Protein AF-A0A1W6PRX0-F1 (afdb_monomer_lite)

pLDDT: mean 72.98, std 14.56, range [42.22, 87.94]

Radius of gyration: 15.83 Å; chains: 1; bounding box: 38×24×46 Å

Secondary structure (DSSP, 8-state):
----S------HHHHHHHHHHHHHHHHHHHHHTT-S----EEEEE-TTS-EEEEEEHHHH-HHHHHHHTT-

Structure (mmCIF, N/CA/C/O backbone):
data_AF-A0A1W6PRX0-F1
#
_entry.id   AF-A0A1W6PRX0-F1
#
loop_
_atom_site.group_PDB
_atom_site.id
_atom_site.type_symbol
_atom_site.label_atom_id
_atom_site.label_alt_id
_atom_site.label_comp_id
_atom_site.label_asym_id
_atom_site.label_entity_id
_atom_site.label_seq_id
_atom_site.pdbx_PDB_ins_code
_atom_site.Cartn_x
_atom_site.Cartn_y
_atom_site.Cartn_z
_atom_site.occupancy
_atom_site.B_iso_or_equiv
_atom_site.auth_seq_id
_atom_site.auth_comp_id
_atom_site.auth_asym_id
_atom_site.auth_atom_id
_atom_site.pdbx_PDB_model_num
ATOM 1 N N . MET A 1 1 ? 25.448 8.545 -27.030 1.00 42.22 1 MET A N 1
ATOM 2 C CA . MET A 1 1 ? 25.156 7.117 -27.237 1.00 42.22 1 MET A CA 1
ATOM 3 C C . MET A 1 1 ? 24.029 6.846 -26.272 1.00 42.22 1 MET A C 1
ATOM 5 O O . MET A 1 1 ? 24.236 7.041 -25.087 1.00 42.22 1 MET A O 1
ATOM 9 N N . THR A 1 2 ? 22.818 6.702 -26.795 1.00 48.97 2 THR A N 1
ATOM 10 C CA . THR A 1 2 ? 21.597 6.581 -25.997 1.00 48.97 2 THR A CA 1
ATOM 11 C C . THR A 1 2 ? 21.306 5.097 -25.937 1.00 48.97 2 THR A C 1
ATOM 13 O O . THR A 1 2 ? 20.985 4.521 -26.975 1.00 48.97 2 THR A O 1
ATOM 16 N N . ASP A 1 3 ? 21.535 4.488 -24.780 1.00 44.25 3 ASP A N 1
ATOM 17 C CA . ASP A 1 3 ? 21.251 3.079 -24.522 1.00 44.25 3 ASP A CA 1
ATOM 18 C C . ASP A 1 3 ? 19.747 2.815 -24.772 1.00 44.25 3 ASP A C 1
ATOM 20 O O . ASP A 1 3 ? 18.908 3.477 -24.154 1.00 44.25 3 ASP A O 1
ATOM 24 N N . PRO A 1 4 ? 19.384 1.961 -25.754 1.00 53.88 4 PRO A N 1
ATOM 25 C CA . PRO A 1 4 ? 18.020 1.850 -26.276 1.00 53.88 4 PRO A CA 1
ATOM 26 C C . PRO A 1 4 ? 17.206 0.671 -25.711 1.00 53.88 4 PRO A C 1
ATOM 28 O O . PRO A 1 4 ? 16.129 0.387 -26.231 1.00 53.88 4 PRO A O 1
ATOM 31 N N . ASP A 1 5 ? 17.667 0.013 -24.651 1.00 48.94 5 ASP A N 1
ATOM 32 C CA . ASP A 1 5 ? 16.982 -1.123 -24.031 1.00 48.94 5 ASP A CA 1
ATOM 33 C C . ASP A 1 5 ? 16.606 -0.770 -22.585 1.00 48.94 5 ASP A C 1
ATOM 35 O O . ASP A 1 5 ? 17.399 -0.194 -21.846 1.00 48.94 5 ASP A O 1
ATOM 39 N N . GLY A 1 6 ? 15.353 -1.034 -22.207 1.00 44.66 6 GLY A N 1
ATOM 40 C CA . GLY A 1 6 ? 14.722 -0.599 -20.958 1.00 44.66 6 GLY A CA 1
ATOM 41 C C . GLY A 1 6 ? 15.317 -1.230 -19.698 1.00 44.66 6 GLY A C 1
ATOM 42 O O . GLY A 1 6 ? 14.704 -2.092 -19.075 1.00 44.66 6 GLY A O 1
ATOM 43 N N . GLU A 1 7 ? 16.492 -0.762 -19.296 1.00 43.16 7 GLU A N 1
ATOM 44 C CA . GLU A 1 7 ? 17.270 -1.278 -18.169 1.00 43.16 7 GLU A CA 1
ATOM 45 C C . GLU A 1 7 ? 16.992 -0.512 -16.867 1.00 43.16 7 GLU A C 1
ATOM 47 O O . GLU A 1 7 ? 17.873 -0.041 -16.152 1.00 43.16 7 GLU A O 1
ATOM 52 N N . THR A 1 8 ? 15.713 -0.370 -16.536 1.00 50.22 8 THR A N 1
ATOM 53 C CA . THR A 1 8 ? 15.300 -0.141 -15.151 1.00 50.22 8 THR A CA 1
ATOM 54 C C . THR A 1 8 ? 13.986 -0.874 -14.960 1.00 50.22 8 THR A C 1
ATOM 56 O O . THR A 1 8 ? 12.919 -0.273 -14.853 1.00 50.22 8 THR A O 1
ATOM 59 N N . PHE A 1 9 ? 14.050 -2.207 -14.918 1.00 51.62 9 PHE A N 1
ATOM 60 C CA . PHE A 1 9 ? 13.167 -2.884 -13.979 1.00 51.62 9 PHE A CA 1
ATOM 61 C C . PHE A 1 9 ? 13.469 -2.217 -12.639 1.00 51.62 9 PHE A C 1
ATOM 63 O O . PHE A 1 9 ? 14.541 -2.434 -12.085 1.00 51.62 9 PHE A O 1
ATOM 70 N N . LEU A 1 10 ? 12.599 -1.305 -12.195 1.00 58.19 10 LEU A N 1
ATOM 71 C CA . LEU A 1 10 ? 12.531 -0.923 -10.792 1.00 58.19 10 LEU A CA 1
ATOM 72 C C . LEU A 1 10 ? 12.590 -2.242 -10.036 1.00 58.19 10 LEU A C 1
ATOM 74 O O . LEU A 1 10 ? 11.688 -3.065 -10.210 1.00 58.19 10 LEU A O 1
ATOM 78 N N . ASP A 1 11 ? 13.707 -2.483 -9.345 1.00 72.62 11 ASP A N 1
ATOM 79 C CA . ASP A 1 11 ? 13.958 -3.725 -8.630 1.00 72.62 11 ASP A CA 1
ATOM 80 C C . ASP A 1 11 ? 12.668 -4.096 -7.908 1.00 72.62 11 ASP A C 1
ATOM 82 O O . ASP A 1 11 ? 12.132 -3.294 -7.144 1.00 72.62 11 ASP A O 1
ATOM 86 N N . LEU A 1 12 ? 12.116 -5.277 -8.188 1.00 72.12 12 LEU A N 1
ATOM 87 C CA . LEU A 1 12 ? 10.878 -5.718 -7.540 1.00 72.12 12 LEU A CA 1
ATOM 88 C C . LEU A 1 12 ? 11.016 -5.625 -6.012 1.00 72.12 12 LEU A C 1
ATOM 90 O O . LEU A 1 12 ? 10.043 -5.391 -5.301 1.00 72.12 12 LEU A O 1
ATOM 94 N N . GLU A 1 13 ? 12.248 -5.777 -5.527 1.00 76.00 13 GLU A N 1
ATOM 95 C CA . GLU A 1 13 ? 12.651 -5.554 -4.148 1.00 76.00 13 GLU A CA 1
ATOM 96 C C . GLU A 1 13 ? 12.496 -4.086 -3.715 1.00 76.00 13 GLU A C 1
ATOM 98 O O . GLU A 1 13 ? 11.819 -3.837 -2.722 1.00 76.00 13 GLU A O 1
ATOM 103 N N . ALA A 1 14 ? 12.978 -3.117 -4.499 1.00 79.19 14 ALA A N 1
ATOM 104 C CA . ALA A 1 14 ? 12.760 -1.689 -4.255 1.00 79.19 14 ALA A CA 1
ATOM 105 C C . ALA A 1 14 ? 11.266 -1.317 -4.300 1.00 79.19 14 ALA A C 1
ATOM 107 O O . ALA A 1 14 ? 10.760 -0.659 -3.392 1.00 79.19 14 ALA A O 1
ATOM 108 N N . ALA A 1 15 ? 10.520 -1.817 -5.291 1.00 81.06 15 ALA A N 1
ATOM 109 C CA . ALA A 1 15 ? 9.073 -1.610 -5.379 1.00 81.06 15 ALA A CA 1
ATOM 110 C C . ALA A 1 15 ? 8.332 -2.204 -4.167 1.00 81.06 15 ALA A C 1
ATOM 112 O O . ALA A 1 15 ? 7.349 -1.643 -3.680 1.00 81.06 15 ALA A O 1
ATOM 113 N N . ARG A 1 16 ? 8.812 -3.339 -3.651 1.00 81.62 16 ARG A N 1
ATOM 114 C CA . ARG A 1 16 ? 8.290 -3.976 -2.440 1.00 81.62 16 ARG A CA 1
ATOM 115 C C . ARG A 1 16 ? 8.619 -3.173 -1.182 1.00 81.62 16 ARG A C 1
ATOM 117 O O . ARG A 1 16 ? 7.763 -3.093 -0.301 1.00 81.62 16 ARG A O 1
ATOM 124 N N . GLU A 1 17 ? 9.814 -2.598 -1.084 1.00 83.00 17 GLU A N 1
ATOM 125 C CA . GLU A 1 17 ? 10.191 -1.707 0.019 1.00 83.00 17 GLU A CA 1
ATOM 126 C C . GLU A 1 17 ? 9.325 -0.443 0.030 1.00 83.00 17 GLU A C 1
ATOM 128 O O . GLU A 1 17 ? 8.719 -0.128 1.057 1.00 83.00 17 GLU A O 1
ATOM 133 N N . GLU A 1 18 ? 9.163 0.212 -1.123 1.00 82.69 18 GLU A N 1
ATOM 134 C CA . GLU A 1 18 ? 8.286 1.379 -1.275 1.00 82.69 18 GLU A CA 1
ATOM 135 C C . GLU A 1 18 ? 6.828 1.044 -0.938 1.00 82.69 18 GLU A C 1
ATOM 137 O O . GLU A 1 18 ? 6.174 1.770 -0.186 1.00 82.69 18 GLU A O 1
ATOM 142 N N . ALA A 1 19 ? 6.313 -0.088 -1.428 1.00 85.31 19 ALA A N 1
ATOM 143 C CA . ALA A 1 19 ? 4.966 -0.544 -1.096 1.00 85.31 19 ALA A CA 1
ATOM 144 C C . ALA A 1 19 ? 4.811 -0.841 0.406 1.00 85.31 19 ALA A C 1
ATOM 146 O O . ALA A 1 19 ? 3.775 -0.532 0.994 1.00 85.31 19 ALA A O 1
ATOM 147 N N . GLY A 1 20 ? 5.831 -1.404 1.058 1.00 85.31 20 GLY A N 1
ATOM 148 C CA . GLY A 1 20 ? 5.829 -1.631 2.504 1.00 85.31 20 GLY A CA 1
ATOM 149 C C . GLY A 1 20 ? 5.765 -0.329 3.304 1.00 85.31 20 GLY A C 1
ATOM 150 O O . GLY A 1 20 ? 4.972 -0.217 4.246 1.00 85.31 20 GLY A O 1
ATOM 151 N N . GLU A 1 21 ? 6.554 0.673 2.913 1.00 85.38 21 GLU A N 1
ATOM 152 C CA . GLU A 1 21 ? 6.552 1.992 3.549 1.00 85.38 21 GLU A CA 1
ATOM 153 C C . GLU A 1 21 ? 5.221 2.726 3.329 1.00 85.38 21 GLU A C 1
ATOM 155 O O . GLU A 1 21 ? 4.607 3.202 4.290 1.00 85.38 21 GLU A O 1
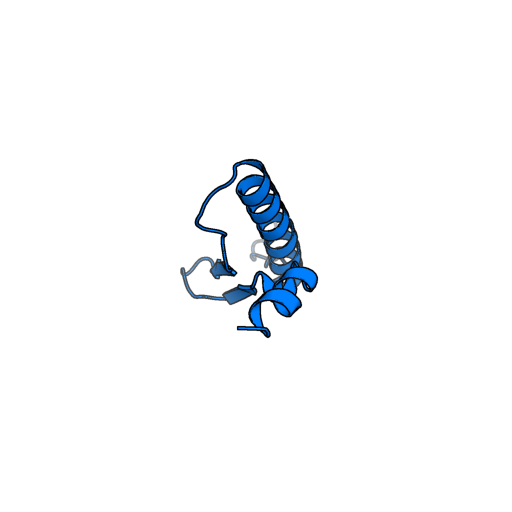ATOM 160 N N . ALA A 1 22 ? 4.715 2.729 2.094 1.00 85.62 22 ALA A N 1
ATOM 161 C CA . ALA A 1 22 ? 3.427 3.319 1.749 1.00 85.62 22 ALA A CA 1
ATOM 162 C C . ALA A 1 22 ? 2.274 2.653 2.512 1.00 85.62 22 ALA A C 1
ATOM 164 O O . ALA A 1 22 ? 1.407 3.340 3.057 1.00 85.62 22 ALA A O 1
ATOM 165 N N . LEU A 1 23 ? 2.275 1.320 2.622 1.00 86.00 23 LEU A N 1
ATOM 166 C CA . LEU A 1 23 ? 1.266 0.591 3.386 1.00 86.00 23 LEU A CA 1
ATOM 167 C C . LEU A 1 23 ? 1.307 0.985 4.865 1.00 86.00 23 LEU A C 1
ATOM 169 O O . LEU A 1 23 ? 0.262 1.231 5.469 1.00 86.00 23 LEU A O 1
ATOM 173 N N . ARG A 1 24 ? 2.504 1.116 5.447 1.00 83.62 24 ARG A N 1
ATOM 174 C CA . ARG A 1 24 ? 2.660 1.564 6.833 1.00 83.62 24 ARG A CA 1
ATOM 175 C C . ARG A 1 24 ? 2.140 2.982 7.044 1.00 83.62 24 ARG A C 1
ATOM 177 O O . ARG A 1 24 ? 1.461 3.233 8.043 1.00 83.62 24 ARG A O 1
ATOM 184 N N . GLU A 1 25 ? 2.425 3.892 6.118 1.00 86.56 25 GLU A N 1
ATOM 185 C CA . GLU A 1 25 ? 1.909 5.257 6.170 1.00 86.56 25 GLU A CA 1
ATOM 186 C C . GLU A 1 25 ? 0.378 5.281 6.067 1.00 86.56 25 GLU A C 1
ATOM 188 O O . GLU A 1 25 ? -0.286 5.920 6.887 1.00 86.56 25 GLU A O 1
ATOM 193 N N . LEU A 1 26 ? -0.196 4.553 5.106 1.00 85.62 26 LEU A N 1
ATOM 194 C CA . LEU A 1 26 ? -1.642 4.475 4.909 1.00 85.62 26 LEU A CA 1
ATOM 195 C C . LEU A 1 26 ? -2.352 3.920 6.144 1.00 85.62 26 LEU A C 1
ATOM 197 O O . LEU A 1 26 ? -3.347 4.491 6.589 1.00 85.62 26 LEU A O 1
ATOM 201 N N . VAL A 1 27 ? -1.817 2.853 6.739 1.00 82.88 27 VAL A N 1
ATOM 202 C CA . VAL A 1 27 ? -2.348 2.287 7.983 1.00 82.88 27 VAL A CA 1
ATOM 203 C C . VAL A 1 27 ? -2.239 3.295 9.124 1.00 82.88 27 VAL A C 1
ATOM 205 O O . VAL A 1 27 ? -3.213 3.501 9.846 1.00 82.88 27 VAL A O 1
ATOM 208 N N . GLY A 1 28 ? -1.099 3.976 9.269 1.00 83.19 28 GLY A N 1
ATOM 209 C CA . GLY A 1 28 ? -0.922 5.027 10.273 1.00 83.19 28 GLY A CA 1
ATOM 210 C C . GLY A 1 28 ? -1.951 6.152 10.128 1.00 83.19 28 GLY A C 1
ATOM 211 O O . GLY A 1 28 ? -2.597 6.534 11.104 1.00 83.19 28 GLY A O 1
ATOM 212 N N . ARG A 1 29 ? -2.172 6.632 8.899 1.00 86.06 29 ARG A N 1
ATOM 213 C CA . ARG A 1 29 ? -3.180 7.658 8.585 1.00 86.06 29 ARG A CA 1
ATOM 214 C C . ARG A 1 29 ? -4.600 7.175 8.857 1.00 86.06 29 ARG A C 1
ATOM 216 O O . ARG A 1 29 ? -5.403 7.938 9.396 1.00 86.06 29 ARG A O 1
ATOM 223 N N . ALA A 1 30 ? -4.911 5.929 8.515 1.00 84.31 30 ALA A N 1
ATOM 224 C CA . ALA A 1 30 ? -6.227 5.345 8.729 1.00 84.31 30 ALA A CA 1
ATOM 225 C C . ALA A 1 30 ? -6.528 5.143 10.226 1.00 84.31 30 ALA A C 1
ATOM 227 O O . ALA A 1 30 ? -7.632 5.465 10.665 1.00 84.31 30 ALA A O 1
ATOM 228 N N . ILE A 1 31 ? -5.536 4.730 11.028 1.00 83.25 31 ILE A N 1
ATOM 229 C CA . ILE A 1 31 ? -5.640 4.656 12.496 1.00 83.25 31 ILE A CA 1
ATOM 230 C C . ILE A 1 31 ? -5.857 6.051 13.093 1.00 83.25 31 ILE A C 1
ATOM 232 O O . ILE A 1 31 ? -6.788 6.242 13.873 1.00 83.25 31 ILE A O 1
ATOM 236 N N . LEU A 1 32 ? -5.039 7.039 12.709 1.00 85.31 32 LEU A N 1
ATOM 237 C CA . LEU A 1 32 ? -5.168 8.420 13.196 1.00 85.31 32 LEU A CA 1
ATOM 238 C C . LEU A 1 32 ? -6.513 9.051 12.816 1.00 85.31 32 LEU A C 1
AT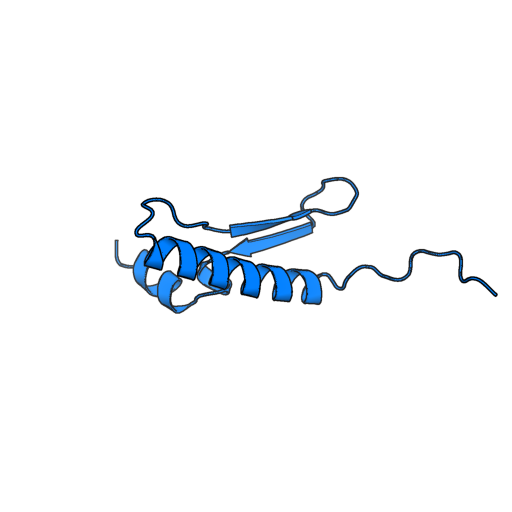OM 240 O O . LEU A 1 32 ? -7.083 9.811 13.594 1.00 85.31 32 LEU A O 1
ATOM 244 N N . SER A 1 33 ? -7.036 8.709 11.639 1.00 85.62 33 SER A N 1
ATOM 245 C CA . SER A 1 33 ? -8.335 9.182 11.148 1.00 85.62 33 SER A CA 1
ATOM 246 C C . SER A 1 33 ? -9.515 8.340 11.646 1.00 85.62 33 SER A C 1
ATOM 248 O O . SER A 1 33 ? -10.650 8.597 11.248 1.00 85.62 33 SER A O 1
ATOM 250 N N . ASN A 1 34 ? -9.267 7.334 12.493 1.00 82.88 34 ASN A N 1
ATOM 251 C CA . ASN A 1 34 ? -10.265 6.403 13.019 1.00 82.88 34 ASN A CA 1
ATOM 252 C C . ASN A 1 34 ? -11.137 5.757 11.918 1.00 82.88 34 ASN A C 1
ATOM 254 O O . ASN A 1 34 ? -12.346 5.570 12.087 1.00 82.88 34 ASN A O 1
ATOM 258 N N . GLN A 1 35 ? -10.529 5.443 10.769 1.00 81.75 35 GLN A N 1
ATOM 259 C CA . GLN A 1 35 ? -11.210 4.738 9.687 1.00 81.75 35 GLN A CA 1
ATOM 260 C C . GLN A 1 35 ? -11.509 3.296 10.108 1.00 81.75 35 GLN A C 1
ATOM 262 O O . GLN A 1 35 ? -10.683 2.624 10.724 1.00 81.75 35 GLN A O 1
ATOM 267 N N . LYS A 1 36 ? -12.711 2.812 9.771 1.00 74.44 36 LYS A N 1
ATOM 268 C CA . LYS A 1 36 ? -13.122 1.425 10.046 1.00 74.44 36 LYS A CA 1
ATOM 269 C C . LYS A 1 36 ? -12.418 0.406 9.154 1.00 74.44 36 LYS A C 1
ATOM 271 O O . LYS A 1 36 ? -12.329 -0.758 9.530 1.00 74.44 36 LYS A O 1
ATOM 276 N N . GLU A 1 37 ? -11.955 0.839 7.989 1.00 78.06 37 GLU A N 1
ATOM 277 C CA . GLU A 1 37 ? -11.333 -0.015 6.988 1.00 78.06 37 GLU A CA 1
ATOM 278 C C . GLU A 1 37 ? -9.852 0.344 6.900 1.00 78.06 37 GLU A C 1
ATOM 280 O O . GLU A 1 37 ? -9.493 1.486 6.621 1.00 78.06 37 GLU A O 1
ATOM 285 N N . LEU A 1 38 ? -8.995 -0.632 7.201 1.00 77.50 38 LEU A N 1
ATOM 286 C CA . LEU A 1 38 ? -7.549 -0.499 7.063 1.00 77.50 38 LEU A CA 1
ATOM 287 C C . LEU A 1 38 ? -7.111 -1.211 5.782 1.00 77.50 38 LEU A C 1
ATOM 289 O O . LEU A 1 38 ? -7.556 -2.341 5.550 1.00 77.50 38 LEU A O 1
ATOM 293 N N . PRO A 1 39 ? -6.217 -0.611 4.982 1.00 78.94 39 PRO A N 1
ATOM 294 C CA . PRO A 1 39 ? -5.656 -1.287 3.821 1.00 78.94 39 PRO A CA 1
ATOM 295 C C . PRO A 1 39 ? -4.898 -2.537 4.274 1.00 78.94 39 PRO A C 1
ATOM 297 O O . PRO A 1 39 ? -4.038 -2.465 5.148 1.00 78.94 39 PRO A O 1
ATOM 300 N N . GLN A 1 40 ? -5.267 -3.691 3.716 1.00 80.56 40 GLN A N 1
ATOM 301 C CA . GLN A 1 40 ? -4.718 -4.994 4.111 1.00 80.56 40 GLN A CA 1
ATOM 302 C C . GLN A 1 40 ? -3.496 -5.392 3.281 1.00 80.56 40 GLN A C 1
ATOM 304 O O . GLN A 1 40 ? -2.641 -6.125 3.771 1.00 80.56 40 GLN A O 1
ATOM 309 N N . ALA A 1 41 ? -3.411 -4.931 2.033 1.00 85.06 41 ALA A N 1
ATOM 310 C CA . ALA A 1 41 ? -2.302 -5.219 1.139 1.00 85.06 41 ALA A CA 1
ATOM 311 C C . ALA A 1 41 ? -2.170 -4.148 0.050 1.00 85.06 41 ALA A C 1
ATOM 313 O O . ALA A 1 41 ? -3.138 -3.449 -0.260 1.00 85.06 41 ALA A O 1
ATOM 314 N N . ILE A 1 42 ? -0.973 -4.043 -0.527 1.00 83.94 42 ILE A N 1
ATOM 315 C CA . ILE A 1 42 ? -0.709 -3.317 -1.770 1.00 83.94 42 ILE A CA 1
ATOM 316 C C . ILE A 1 42 ? -0.288 -4.329 -2.833 1.00 83.94 42 ILE A C 1
ATOM 318 O O . ILE A 1 42 ? 0.687 -5.061 -2.656 1.00 83.94 42 ILE A O 1
ATOM 322 N N . GLU A 1 43 ? -1.024 -4.348 -3.940 1.00 87.94 43 GLU A N 1
ATOM 323 C CA . GLU A 1 43 ? -0.685 -5.111 -5.138 1.00 87.94 43 GLU A CA 1
ATOM 324 C C . GLU A 1 43 ? 0.300 -4.311 -6.000 1.00 87.94 43 GLU A C 1
ATOM 326 O O . GLU A 1 43 ? 0.024 -3.175 -6.390 1.00 87.94 43 GLU A O 1
ATOM 331 N N . ILE A 1 44 ? 1.427 -4.923 -6.349 1.00 83.75 44 ILE A N 1
ATOM 332 C CA . ILE A 1 44 ? 2.389 -4.401 -7.319 1.00 83.75 44 ILE A CA 1
ATOM 333 C C . ILE A 1 44 ? 2.094 -5.088 -8.646 1.00 83.75 44 ILE A C 1
ATOM 335 O O . ILE A 1 44 ? 2.188 -6.313 -8.760 1.00 83.75 44 ILE A O 1
ATOM 339 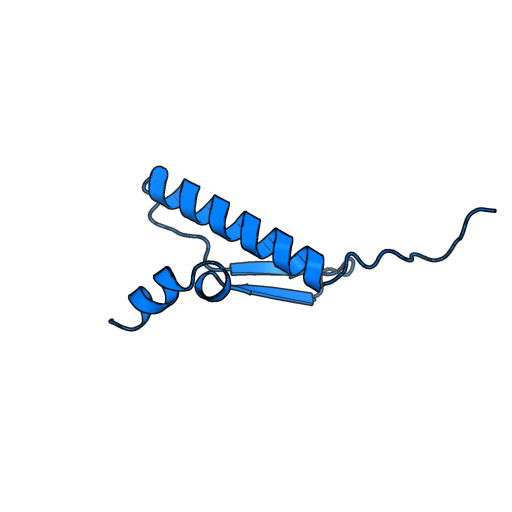N N . ARG A 1 45 ? 1.718 -4.301 -9.654 1.00 83.31 45 ARG A N 1
ATOM 340 C CA . ARG A 1 45 ? 1.432 -4.792 -11.003 1.00 83.31 45 ARG A CA 1
ATOM 341 C C . ARG A 1 45 ? 2.513 -4.339 -11.968 1.00 83.31 45 ARG A C 1
ATOM 343 O O . ARG A 1 45 ? 2.981 -3.208 -11.889 1.00 83.31 45 ARG A O 1
ATOM 350 N N . ASP A 1 46 ? 2.873 -5.230 -12.876 1.00 81.19 46 ASP A N 1
ATOM 351 C CA . ASP A 1 46 ? 3.770 -4.933 -13.983 1.00 81.19 46 ASP A CA 1
ATOM 352 C C . ASP A 1 46 ? 3.099 -3.995 -15.013 1.00 81.19 46 ASP A C 1
ATOM 354 O O . ASP A 1 46 ? 1.880 -3.793 -14.987 1.00 81.19 46 ASP A O 1
ATOM 358 N N . ALA A 1 47 ? 3.873 -3.445 -15.954 1.00 82.06 47 ALA A N 1
ATOM 359 C CA . ALA A 1 47 ? 3.390 -2.600 -17.049 1.00 82.06 47 ALA A CA 1
ATOM 360 C C . ALA A 1 47 ? 2.283 -3.258 -17.898 1.00 82.06 47 ALA A C 1
ATOM 362 O O . ALA A 1 47 ? 1.438 -2.564 -18.466 1.00 82.06 47 ALA A O 1
ATOM 363 N N . HIS A 1 48 ? 2.237 -4.592 -17.947 1.00 82.56 48 HIS A N 1
ATOM 364 C CA . HIS A 1 48 ? 1.165 -5.349 -18.601 1.00 82.56 48 HIS A CA 1
ATOM 365 C C . HIS A 1 48 ? -0.107 -5.514 -17.744 1.00 82.56 48 HIS A C 1
ATOM 367 O O . HIS A 1 48 ? -1.059 -6.171 -18.166 1.00 82.56 48 HIS A O 1
ATOM 373 N N . GLY A 1 49 ? -0.139 -4.944 -16.535 1.00 80.06 49 GLY A N 1
ATOM 374 C CA . GLY A 1 49 ? -1.236 -5.077 -15.575 1.00 80.06 49 GLY A CA 1
ATOM 375 C C . GLY A 1 49 ? -1.279 -6.431 -14.860 1.00 80.06 49 GLY A C 1
ATOM 376 O O . GLY A 1 49 ? -2.252 -6.720 -14.163 1.00 80.06 49 GLY A O 1
ATOM 377 N N . GLN A 1 50 ? -0.250 -7.264 -15.028 1.00 83.69 50 GLN A N 1
ATOM 378 C CA . GLN A 1 50 ? -0.128 -8.552 -14.348 1.00 83.69 50 GLN A CA 1
ATOM 379 C C . GLN A 1 50 ? 0.381 -8.352 -12.919 1.00 83.69 50 GLN A C 1
ATOM 381 O O . GLN A 1 50 ? 1.252 -7.519 -12.690 1.00 83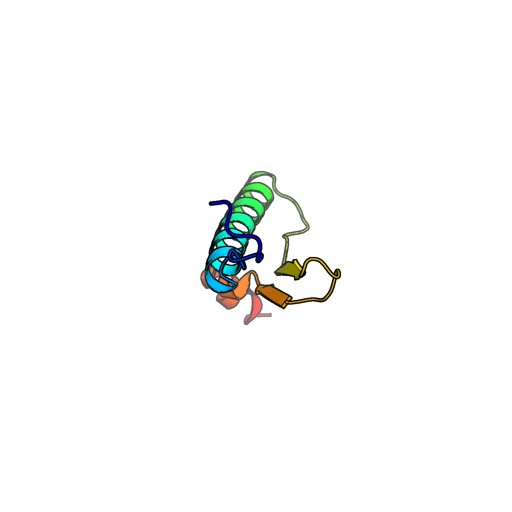.69 50 GLN A O 1
ATOM 386 N N . LEU A 1 51 ? -0.147 -9.113 -11.958 1.00 83.44 51 LEU A N 1
ATOM 387 C CA . LEU A 1 51 ? 0.331 -9.076 -10.576 1.00 83.44 51 LEU A CA 1
ATOM 388 C C . LEU A 1 51 ? 1.779 -9.583 -10.519 1.00 83.44 51 LEU A C 1
ATOM 390 O O . LEU A 1 51 ? 2.039 -10.748 -10.815 1.00 83.44 51 LEU A O 1
ATOM 394 N N . ALA A 1 52 ? 2.700 -8.698 -10.147 1.00 83.00 52 ALA A N 1
ATOM 395 C CA . ALA A 1 52 ? 4.122 -8.991 -10.010 1.00 83.00 52 ALA A CA 1
ATOM 396 C C . ALA A 1 52 ? 4.478 -9.362 -8.563 1.00 83.00 52 ALA A C 1
ATOM 398 O O . ALA A 1 52 ? 5.256 -10.286 -8.334 1.00 83.00 52 ALA A O 1
ATOM 399 N N . ALA A 1 53 ? 3.887 -8.671 -7.585 1.00 81.62 53 ALA A N 1
ATOM 400 C CA . ALA A 1 53 ? 4.039 -8.971 -6.164 1.00 81.62 53 ALA A CA 1
ATOM 401 C C . ALA A 1 53 ? 2.870 -8.411 -5.344 1.00 81.62 53 ALA A C 1
ATOM 403 O O . ALA A 1 53 ? 2.120 -7.555 -5.804 1.00 81.62 53 ALA A O 1
ATOM 404 N N . GLU A 1 54 ? 2.737 -8.874 -4.106 1.00 84.69 54 GLU A N 1
ATOM 405 C CA . GLU A 1 54 ? 1.770 -8.357 -3.140 1.00 84.69 54 GLU A CA 1
ATOM 406 C C . GLU A 1 54 ? 2.464 -8.146 -1.792 1.00 84.69 54 GLU A C 1
ATOM 408 O O . GLU A 1 54 ? 3.235 -8.993 -1.330 1.00 84.69 54 GLU A O 1
ATOM 413 N N . VAL A 1 55 ? 2.209 -6.998 -1.166 1.00 84.19 55 VAL A N 1
ATOM 414 C CA . VAL A 1 55 ? 2.745 -6.650 0.152 1.00 84.19 55 VAL A CA 1
ATOM 415 C C . VAL A 1 55 ? 1.599 -6.562 1.140 1.00 8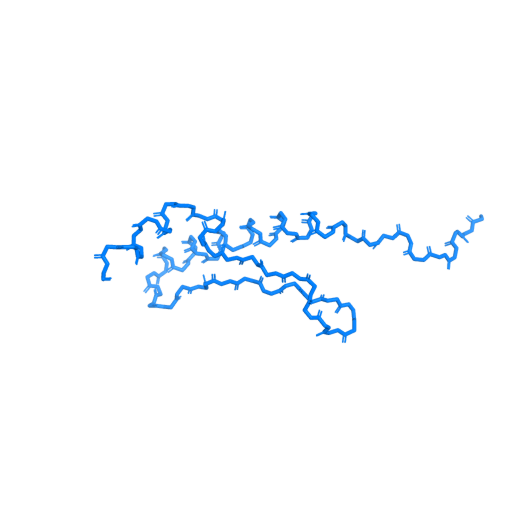4.19 55 VAL A C 1
ATOM 417 O O . VAL A 1 55 ? 0.805 -5.628 1.090 1.00 84.19 55 VAL A O 1
ATOM 420 N N . HIS A 1 56 ? 1.523 -7.527 2.052 1.00 83.31 56 HIS A N 1
ATOM 421 C CA . HIS A 1 56 ? 0.508 -7.553 3.101 1.00 83.31 56 HIS A CA 1
ATOM 422 C C . HIS A 1 56 ? 0.891 -6.697 4.308 1.00 83.31 56 HIS A C 1
ATOM 424 O O . HIS A 1 56 ? 2.067 -6.550 4.659 1.00 83.31 56 HIS A O 1
ATOM 430 N N . ILE A 1 57 ? -0.132 -6.221 5.014 1.00 78.38 57 ILE A N 1
ATOM 431 C CA . ILE A 1 57 ? -0.003 -5.465 6.259 1.00 78.38 57 ILE A CA 1
ATOM 432 C C . ILE A 1 57 ? 0.740 -6.263 7.332 1.00 78.38 57 ILE A C 1
ATOM 434 O O . ILE A 1 57 ? 1.512 -5.681 8.084 1.00 78.38 57 ILE A O 1
ATOM 438 N N . ASP A 1 58 ? 0.592 -7.588 7.361 1.00 77.00 58 ASP A N 1
ATOM 439 C CA . ASP A 1 58 ? 1.330 -8.477 8.260 1.00 77.00 58 ASP A CA 1
ATOM 440 C C . ASP A 1 58 ? 2.848 -8.436 8.033 1.00 77.00 58 ASP A C 1
ATOM 442 O O . ASP A 1 58 ? 3.620 -8.522 8.988 1.00 77.00 58 ASP A O 1
ATOM 446 N N . ALA A 1 59 ? 3.280 -8.283 6.777 1.00 71.94 59 ALA A N 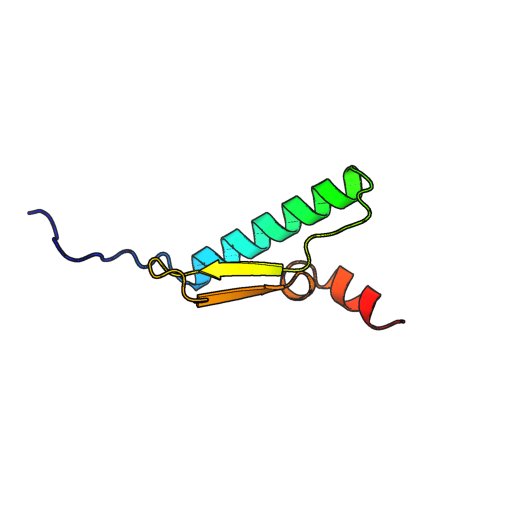1
ATOM 447 C CA . ALA A 1 59 ? 4.693 -8.191 6.421 1.00 71.94 59 ALA A CA 1
ATOM 448 C C . ALA A 1 59 ? 5.261 -6.787 6.688 1.00 71.94 59 ALA A C 1
ATOM 450 O O . ALA A 1 59 ? 6.415 -6.664 7.094 1.00 71.94 59 ALA A O 1
ATOM 451 N N . ALA A 1 60 ? 4.455 -5.738 6.492 1.00 69.19 60 ALA A N 1
ATOM 452 C CA . ALA A 1 60 ? 4.863 -4.347 6.711 1.00 69.19 60 ALA A CA 1
ATOM 453 C C . ALA A 1 60 ? 4.781 -3.914 8.188 1.00 69.19 60 ALA A C 1
ATOM 455 O O . ALA A 1 60 ? 5.558 -3.080 8.654 1.00 69.19 60 ALA A O 1
ATOM 456 N N . ILE A 1 61 ? 3.832 -4.473 8.941 1.00 70.00 61 ILE A N 1
ATOM 457 C CA . ILE A 1 61 ? 3.576 -4.169 10.349 1.00 70.00 61 ILE A CA 1
ATOM 458 C C . ILE A 1 61 ? 3.369 -5.489 11.109 1.00 70.00 61 ILE A C 1
ATOM 460 O O . ILE A 1 61 ? 2.236 -5.867 11.424 1.00 70.00 61 ILE A O 1
ATOM 464 N N . PRO A 1 62 ? 4.455 -6.182 11.497 1.00 64.56 62 PRO A N 1
ATOM 465 C CA . PRO A 1 62 ? 4.369 -7.471 12.193 1.00 64.56 62 PRO A CA 1
ATOM 466 C C . PRO A 1 62 ? 3.614 -7.399 13.533 1.00 64.56 62 PRO A C 1
ATOM 468 O O . PRO A 1 62 ? 3.122 -8.403 14.042 1.00 64.56 62 PRO A O 1
ATOM 471 N N . GLN A 1 63 ? 3.469 -6.203 14.109 1.00 64.25 63 GLN A N 1
ATOM 472 C CA . GLN A 1 63 ? 2.671 -5.973 15.318 1.00 64.25 63 GLN A CA 1
ATOM 473 C C . GLN A 1 63 ? 1.158 -6.135 15.077 1.00 64.25 63 GLN A C 1
ATOM 475 O O . GLN A 1 63 ? 0.434 -6.514 15.996 1.00 64.25 63 GLN A O 1
ATOM 480 N N . ILE A 1 64 ? 0.675 -5.885 13.853 1.00 62.31 64 ILE A N 1
ATOM 481 C CA . ILE A 1 64 ? -0.729 -6.109 13.471 1.00 62.31 64 ILE A CA 1
ATOM 482 C C . ILE A 1 64 ? -0.981 -7.596 13.205 1.00 62.31 64 ILE A C 1
ATOM 484 O O . ILE A 1 64 ? -2.021 -8.109 13.622 1.00 62.31 64 ILE A O 1
ATOM 488 N N . ALA A 1 65 ? 0.005 -8.307 12.648 1.00 56.12 65 ALA A N 1
ATOM 489 C CA . ALA A 1 65 ? -0.057 -9.755 12.442 1.00 56.12 65 ALA A CA 1
ATOM 490 C C . ALA A 1 65 ? -0.332 -10.536 13.734 1.00 56.12 65 ALA A C 1
ATOM 492 O O . ALA A 1 65 ? -1.057 -11.531 13.752 1.00 56.12 65 ALA A O 1
ATOM 493 N N . HIS A 1 66 ? 0.202 -10.048 14.857 1.00 52.06 66 HIS A N 1
ATOM 494 C CA . HIS A 1 66 ? -0.030 -10.665 16.160 1.00 52.06 66 HIS A CA 1
ATOM 495 C C . HIS A 1 66 ? -1.463 -10.464 16.673 1.00 52.06 66 HIS A C 1
ATOM 497 O O . HIS A 1 66 ? -1.983 -11.311 17.393 1.00 52.06 66 HIS A O 1
ATOM 503 N N . ARG A 1 67 ? -2.125 -9.366 16.287 1.00 52.31 67 ARG A N 1
ATOM 504 C CA . ARG A 1 67 ? -3.479 -9.028 16.749 1.00 52.31 67 ARG A CA 1
ATOM 505 C C . ARG A 1 67 ? -4.571 -9.813 16.015 1.00 52.31 67 ARG A C 1
ATOM 507 O O . ARG A 1 67 ? -5.626 -10.047 16.592 1.00 52.31 67 ARG A O 1
ATOM 514 N N . ASN A 1 68 ? -4.321 -10.238 14.776 1.00 48.16 68 ASN A N 1
ATOM 515 C CA . ASN A 1 68 ? -5.276 -11.028 13.990 1.00 48.16 68 ASN A CA 1
ATOM 516 C C . ASN A 1 68 ? -5.292 -12.524 14.356 1.00 48.16 68 ASN A C 1
ATOM 518 O O . ASN A 1 68 ? -6.213 -13.231 13.963 1.00 48.16 68 ASN A O 1
ATOM 522 N N . ARG A 1 69 ? -4.293 -13.013 15.107 1.00 48.16 69 ARG A N 1
ATOM 523 C CA . ARG A 1 69 ? -4.183 -14.430 15.501 1.00 48.16 69 ARG A CA 1
ATOM 524 C C . ARG A 1 69 ? -4.967 -14.792 16.772 1.00 48.16 69 ARG A C 1
ATOM 526 O O . ARG A 1 69 ? -5.064 -15.970 17.093 1.00 48.16 69 ARG A O 1
ATOM 533 N N . ASP A 1 70 ? -5.509 -13.800 17.475 1.00 45.44 70 ASP A N 1
ATOM 534 C CA . ASP A 1 70 ? -6.198 -13.960 18.767 1.00 45.44 70 ASP A CA 1
ATOM 535 C C . ASP A 1 70 ? -7.738 -13.929 18.650 1.00 45.44 70 ASP A C 1
ATOM 537 O O . ASP A 1 70 ? -8.431 -13.684 19.635 1.00 45.44 70 ASP A O 1
ATOM 541 N N . ARG A 1 71 ? -8.305 -14.138 17.451 1.00 45.16 71 ARG A N 1
ATOM 542 C CA . ARG A 1 71 ? -9.762 -14.143 17.244 1.00 45.16 71 ARG A CA 1
ATOM 543 C C . ARG A 1 71 ? -10.291 -15.464 16.705 1.00 45.16 71 ARG A C 1
ATOM 545 O O . ARG A 1 71 ? -9.653 -16.023 15.788 1.00 45.16 71 ARG A O 1
#

Foldseek 3Di:
DDDDDPPDPVPVVNVQVVQLVVLVVQQVVCVVVVPPDRDAKDFDADPVRHGPDIGGPCNSPVVVVVVVVPD

Sequence (71 aa):
MTDPDGETFLDLEAAREEAGEALRELVGRAILSNQKELPQAIEIRDAHGQLAAEVHIDAAIPQIAHRNRDR